Protein AF-A0A8D8BUF4-F1 (afdb_monomer_lite)

InterPro domains:
  IPR036511 Queuine tRNA-ribosyltransferase-like [G3DSA:3.20.20.105] (59-99)
  IPR036511 Queuine tRNA-ribosyltransferase-like [SSF51713] (64-99)

Sequence (99 aa):
NVNLFSFGRAAVFSLIRVILQPVSTRMRAPRSLPSFKQFLRRMSSTSTAEQPATTTATTGPPLQYRVLAKCSRTKARVGVMSLRHSDVDTPVFMPVGTQ

Foldseek 3Di:
DDDPPPDPPPVVVVVVVVVPDPPPPPPPDPDPDQPVVNVVVVVVPPPPPPPPPPVPVPPDDQWDKAWPDADPPDRDTWTWIDHPVGIDTPPDDDDDPDD

Structure (mmCIF, N/CA/C/O backbone):
data_AF-A0A8D8BUF4-F1
#
_entry.id   AF-A0A8D8BUF4-F1
#
loop_
_atom_site.group_PDB
_atom_site.id
_atom_site.type_symbol
_atom_site.label_atom_id
_atom_site.label_alt_id
_atom_site.label_comp_id
_atom_site.label_asym_id
_atom_site.label_entity_id
_atom_site.label_seq_id
_atom_site.pdbx_PDB_ins_code
_atom_site.Cartn_x
_atom_site.Cartn_y
_atom_site.Cartn_z
_atom_site.occupancy
_atom_site.B_iso_or_equiv
_atom_site.auth_seq_id
_atom_site.auth_comp_id
_atom_site.auth_asym_id
_atom_site.auth_atom_id
_atom_site.pdbx_PDB_model_num
ATOM 1 N N . ASN A 1 1 ? -79.279 35.118 6.871 1.00 54.53 1 ASN A N 1
ATOM 2 C CA . ASN A 1 1 ? -79.742 33.876 6.216 1.00 54.53 1 ASN A CA 1
ATOM 3 C C . ASN A 1 1 ? -79.803 34.175 4.724 1.00 54.53 1 ASN A C 1
ATOM 5 O O . ASN A 1 1 ? -80.764 34.775 4.284 1.00 54.53 1 ASN A O 1
ATOM 9 N N . VAL A 1 2 ? -78.684 34.202 4.013 1.00 53.53 2 VAL A N 1
ATOM 10 C CA . VAL A 1 2 ? -77.886 33.099 3.455 1.00 53.53 2 VAL A CA 1
ATOM 11 C C . VAL A 1 2 ? -76.492 33.669 3.160 1.00 53.53 2 VAL A C 1
ATOM 13 O O . VAL A 1 2 ? -76.438 34.804 2.709 1.00 53.53 2 VAL A O 1
ATOM 16 N N . ASN A 1 3 ? -75.408 32.940 3.470 1.00 47.72 3 ASN A N 1
ATOM 17 C CA . ASN A 1 3 ? -74.041 33.063 2.897 1.00 47.72 3 ASN A CA 1
ATOM 18 C C . ASN A 1 3 ? -72.954 32.566 3.870 1.00 47.72 3 ASN A C 1
ATOM 20 O O . ASN A 1 3 ? -72.027 33.290 4.213 1.00 47.72 3 ASN A O 1
ATOM 24 N N . LEU A 1 4 ? -73.040 31.303 4.305 1.00 48.50 4 LEU A N 1
ATOM 25 C CA . LEU A 1 4 ? -71.897 30.618 4.937 1.00 48.50 4 LEU A CA 1
ATOM 26 C C . LEU A 1 4 ? -71.611 29.241 4.310 1.00 48.50 4 LEU A C 1
ATOM 28 O O . LEU A 1 4 ? -70.813 28.463 4.816 1.00 48.50 4 LEU A O 1
ATOM 32 N N . PHE A 1 5 ? -72.241 28.937 3.170 1.00 48.53 5 PHE A N 1
ATOM 33 C CA . PHE A 1 5 ? -72.250 27.597 2.573 1.00 48.53 5 PHE A CA 1
ATOM 34 C C . PHE A 1 5 ? -71.387 27.455 1.307 1.00 48.53 5 PHE A C 1
ATOM 36 O O . PHE A 1 5 ? -71.621 26.558 0.503 1.00 48.53 5 PHE A O 1
ATOM 43 N N . SER A 1 6 ? -70.387 28.325 1.109 1.00 54.53 6 SER A N 1
ATOM 44 C CA . SER A 1 6 ? -69.632 28.388 -0.158 1.00 54.53 6 SER A CA 1
ATOM 45 C C . SER A 1 6 ? -68.102 28.307 -0.037 1.00 54.53 6 SER A C 1
ATOM 47 O O . SER A 1 6 ? -67.414 28.569 -1.018 1.00 54.53 6 SER A O 1
ATOM 49 N N . PHE A 1 7 ? -67.538 27.926 1.116 1.00 50.03 7 PHE A N 1
ATOM 50 C CA . PHE A 1 7 ? -66.070 27.813 1.253 1.00 50.03 7 PHE A CA 1
ATOM 51 C C . PHE A 1 7 ? -65.556 26.404 1.597 1.00 50.03 7 PHE A C 1
ATOM 53 O O . PHE A 1 7 ? -64.410 26.078 1.304 1.00 50.03 7 PHE A O 1
ATOM 60 N N . GLY A 1 8 ? -66.401 25.518 2.137 1.00 49.69 8 GLY A N 1
ATOM 61 C CA . GLY A 1 8 ? -65.967 24.194 2.612 1.00 49.69 8 GLY A CA 1
ATOM 62 C C . GLY A 1 8 ? -65.902 23.078 1.559 1.00 49.69 8 GLY A C 1
ATOM 63 O O . GLY A 1 8 ? -65.246 22.066 1.786 1.00 49.69 8 GLY A O 1
ATOM 64 N N . ARG A 1 9 ? -66.561 23.222 0.399 1.00 53.69 9 ARG A N 1
ATOM 65 C CA . ARG A 1 9 ? -66.640 22.135 -0.603 1.00 53.69 9 ARG A CA 1
ATOM 66 C C . ARG A 1 9 ? -65.474 22.112 -1.593 1.00 53.69 9 ARG A C 1
ATOM 68 O O . ARG A 1 9 ? -65.202 21.060 -2.154 1.00 53.69 9 ARG A O 1
ATOM 75 N N . ALA A 1 10 ? -64.759 23.220 -1.790 1.00 52.88 10 ALA A N 1
ATOM 76 C CA . ALA A 1 10 ? -63.661 23.271 -2.759 1.00 52.88 10 ALA A CA 1
ATOM 77 C C . ALA A 1 10 ? -62.366 22.611 -2.239 1.00 52.88 10 ALA A C 1
ATOM 79 O O . ALA A 1 10 ? -61.643 21.976 -3.003 1.00 52.88 10 ALA A O 1
ATOM 80 N N . ALA A 1 11 ? -62.092 22.699 -0.932 1.00 54.47 11 ALA A N 1
ATOM 81 C CA . ALA A 1 11 ? -60.845 22.195 -0.349 1.00 54.47 11 ALA A CA 1
ATOM 82 C C . ALA A 1 11 ? -60.813 20.662 -0.192 1.00 54.47 11 ALA A C 1
ATOM 84 O O . ALA A 1 11 ? -59.773 20.039 -0.401 1.00 54.47 11 ALA A O 1
ATOM 85 N N . VAL A 1 12 ? -61.955 20.029 0.102 1.00 55.97 12 VAL A N 1
ATOM 86 C CA . VAL A 1 12 ? -62.034 18.567 0.295 1.00 55.97 12 VAL A CA 1
ATOM 87 C C . VAL A 1 12 ? -61.870 17.811 -1.031 1.00 55.97 12 VAL A C 1
ATOM 89 O O . VAL A 1 12 ? -61.250 16.752 -1.073 1.00 55.97 12 VAL A O 1
ATOM 92 N N . PHE A 1 13 ? -62.335 18.387 -2.144 1.00 52.16 13 PHE A N 1
ATOM 93 C CA . PHE A 1 13 ? -62.168 17.788 -3.473 1.00 52.16 13 PHE A CA 1
ATOM 94 C C . PHE A 1 13 ? -60.727 17.865 -4.006 1.00 52.16 13 PHE A C 1
ATOM 96 O O . PHE A 1 13 ? -60.335 17.017 -4.808 1.00 52.16 13 PHE A O 1
ATOM 103 N N . SER A 1 14 ? -59.920 18.825 -3.537 1.00 54.22 14 SER A N 1
ATOM 104 C CA . SER A 1 14 ? -58.499 18.925 -3.904 1.00 54.22 14 SER A CA 1
ATOM 105 C C . SER A 1 14 ? -57.651 17.855 -3.201 1.00 54.22 14 SER A C 1
ATOM 107 O O . SER A 1 14 ? -56.791 17.234 -3.824 1.00 54.22 14 SER A O 1
ATOM 109 N N . LEU A 1 15 ? -57.960 17.539 -1.935 1.00 55.25 15 LEU A N 1
ATOM 110 C CA . LEU A 1 15 ? -57.225 16.522 -1.171 1.00 55.25 15 LEU A CA 1
ATOM 111 C C . LEU A 1 15 ? -57.468 15.090 -1.688 1.00 55.25 15 LEU A C 1
ATOM 113 O O . LEU A 1 15 ? -56.556 14.267 -1.690 1.00 55.25 15 LEU A O 1
ATOM 117 N N . ILE A 1 16 ? -58.671 14.795 -2.196 1.00 55.19 16 ILE A N 1
ATOM 118 C CA . ILE A 1 16 ? -59.012 13.465 -2.737 1.00 55.19 16 ILE A CA 1
ATOM 119 C C . ILE A 1 16 ? -58.305 13.195 -4.082 1.00 55.19 16 ILE A C 1
ATOM 121 O O . ILE A 1 16 ? -57.976 12.051 -4.394 1.00 55.19 16 ILE A O 1
ATOM 125 N N . ARG A 1 17 ? -57.989 14.235 -4.867 1.00 52.59 17 ARG A N 1
ATOM 126 C CA . ARG A 1 17 ? -57.261 14.109 -6.146 1.00 52.59 17 ARG A CA 1
ATOM 127 C C . ARG A 1 17 ? -55.752 13.871 -5.991 1.00 52.59 17 ARG A C 1
ATOM 129 O O . ARG A 1 17 ? -55.132 13.453 -6.963 1.00 52.59 17 ARG A O 1
ATOM 136 N N . VAL A 1 18 ? -55.168 14.083 -4.807 1.00 55.81 18 VAL A N 1
ATOM 137 C CA . VAL A 1 18 ? -53.740 13.803 -4.541 1.00 55.81 18 VAL A CA 1
ATOM 138 C C . VAL A 1 18 ? -53.495 12.324 -4.205 1.00 55.81 18 VAL A C 1
ATOM 140 O O . VAL A 1 18 ? -52.410 11.812 -4.460 1.00 55.81 18 VAL A O 1
ATOM 143 N N . ILE A 1 19 ? -54.504 11.604 -3.704 1.00 55.88 19 ILE A N 1
ATOM 144 C CA . ILE A 1 19 ? -54.340 10.215 -3.234 1.00 55.88 19 ILE A CA 1
ATOM 145 C C . ILE A 1 19 ? -54.580 9.180 -4.354 1.00 55.88 19 ILE A C 1
ATOM 147 O O . ILE A 1 19 ? -54.081 8.062 -4.273 1.00 55.88 19 ILE A O 1
ATOM 151 N N . LEU A 1 20 ? -55.260 9.548 -5.448 1.00 52.34 20 LEU A N 1
ATOM 152 C CA . LEU A 1 20 ? -55.421 8.703 -6.643 1.00 52.34 20 LEU A CA 1
ATOM 153 C C . LEU A 1 20 ? -54.500 9.140 -7.793 1.00 52.34 20 LEU A C 1
ATOM 155 O O . LEU A 1 20 ? -54.951 9.394 -8.911 1.00 52.34 20 LEU A O 1
ATOM 159 N N . GLN A 1 21 ? -53.192 9.207 -7.550 1.00 52.91 21 GLN A N 1
ATOM 160 C CA . GLN A 1 21 ? -52.252 9.116 -8.666 1.00 52.91 21 GLN A CA 1
ATOM 161 C C . GLN A 1 21 ? -52.150 7.643 -9.091 1.00 52.91 21 GLN A C 1
ATOM 163 O O . GLN A 1 21 ? -51.736 6.808 -8.283 1.00 52.91 21 GLN A O 1
ATOM 168 N N . PRO A 1 22 ? -52.537 7.282 -10.329 1.00 49.22 22 PRO A N 1
ATOM 169 C CA . PRO A 1 22 ? -52.344 5.933 -10.820 1.00 49.22 22 PRO A CA 1
ATOM 170 C C . PRO A 1 22 ? -50.844 5.658 -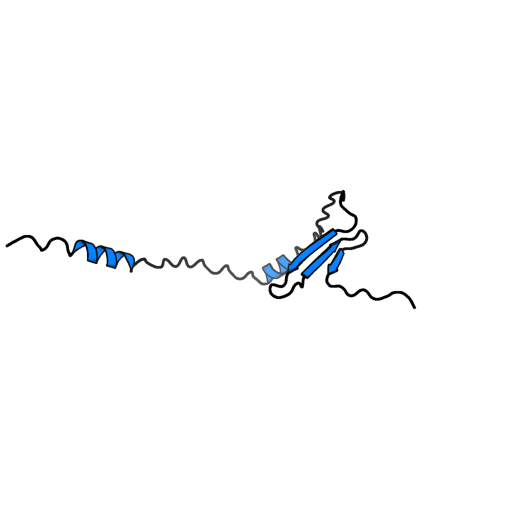10.897 1.00 49.22 22 PRO A C 1
ATOM 172 O O . PRO A 1 22 ? -50.109 6.286 -11.662 1.00 49.22 22 PRO A O 1
ATOM 175 N N . VAL A 1 23 ? -50.411 4.692 -10.091 1.00 58.56 23 VAL A N 1
ATOM 176 C CA . VAL A 1 23 ? -49.161 3.951 -10.242 1.00 58.56 23 VAL A CA 1
ATOM 177 C C . VAL A 1 23 ? -49.144 3.373 -11.659 1.00 58.56 23 VAL A C 1
ATOM 179 O O . VAL A 1 23 ? -49.637 2.279 -11.925 1.00 58.56 23 VAL A O 1
ATOM 182 N N . SER A 1 24 ? -48.620 4.154 -12.604 1.00 47.06 24 SER A N 1
ATOM 183 C CA . SER A 1 24 ? -48.342 3.710 -13.963 1.00 47.06 24 SER A CA 1
ATOM 184 C C . SER A 1 24 ? -47.073 2.872 -13.907 1.00 47.06 24 SER A C 1
ATOM 186 O O . SER A 1 24 ? -45.944 3.338 -14.071 1.00 47.06 24 SER A O 1
ATOM 188 N N . THR A 1 25 ? -47.285 1.603 -13.585 1.00 53.41 25 THR A N 1
ATOM 189 C CA . THR A 1 25 ? -46.357 0.506 -13.805 1.00 53.41 25 THR A CA 1
ATOM 190 C C . THR A 1 25 ? -46.024 0.463 -15.294 1.00 53.41 25 THR A C 1
ATOM 192 O O . THR A 1 25 ? -46.653 -0.235 -16.085 1.00 53.41 25 THR A O 1
ATOM 195 N N . ARG A 1 26 ? -44.970 1.180 -15.705 1.00 47.88 26 ARG A N 1
ATOM 196 C CA . ARG A 1 26 ? -44.204 0.776 -16.888 1.00 47.88 26 ARG A CA 1
ATOM 197 C C . ARG A 1 26 ? -43.574 -0.573 -16.556 1.00 47.88 26 ARG A C 1
ATOM 199 O O . ARG A 1 26 ? -42.420 -0.645 -16.139 1.00 47.88 26 ARG A O 1
ATOM 206 N N . MET A 1 27 ? -44.352 -1.639 -16.739 1.00 41.66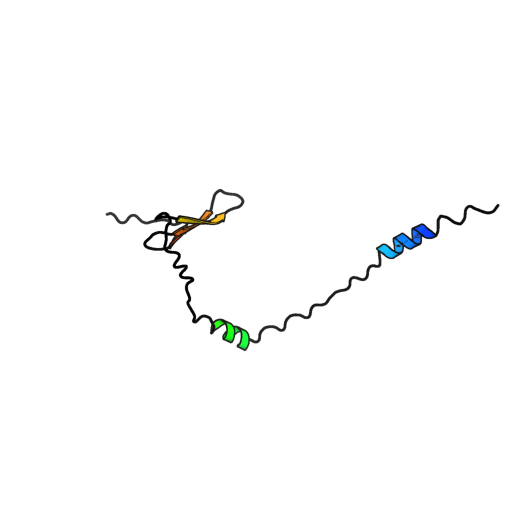 27 MET A N 1
ATOM 207 C CA . MET A 1 27 ? -43.838 -2.979 -16.963 1.00 41.66 27 MET A CA 1
ATOM 208 C C . MET A 1 27 ? -42.906 -2.893 -18.168 1.00 41.66 27 MET A C 1
ATOM 210 O O . MET A 1 27 ? -43.311 -2.968 -19.326 1.00 41.66 27 MET A O 1
ATOM 214 N N . ARG A 1 28 ? -41.628 -2.655 -17.892 1.00 50.81 28 ARG A N 1
ATOM 215 C CA . ARG A 1 28 ? -40.569 -2.874 -18.856 1.00 50.81 28 ARG A CA 1
ATOM 216 C C . ARG A 1 28 ? -40.438 -4.387 -18.936 1.00 50.81 28 ARG A C 1
ATOM 218 O O . ARG A 1 28 ? -40.040 -5.013 -17.958 1.00 50.81 28 ARG A O 1
ATOM 225 N N . ALA A 1 29 ? -40.860 -4.940 -20.070 1.00 55.78 29 ALA A N 1
ATOM 226 C CA . ALA A 1 29 ? -40.762 -6.357 -20.379 1.00 55.78 29 ALA A CA 1
ATOM 227 C C . ALA A 1 29 ? -39.411 -6.925 -19.899 1.00 55.78 29 ALA A C 1
ATOM 229 O O . ALA A 1 29 ? -38.379 -6.265 -20.102 1.00 55.78 29 ALA A O 1
ATOM 230 N N . PRO A 1 30 ? -39.386 -8.109 -19.259 1.00 58.88 30 PRO A N 1
ATOM 231 C CA . PRO A 1 30 ? -38.128 -8.755 -18.937 1.00 58.88 30 PRO A CA 1
ATOM 232 C C . PRO A 1 30 ? -37.375 -8.950 -20.249 1.00 58.88 30 PRO A C 1
ATOM 234 O O . PRO A 1 30 ? -37.889 -9.545 -21.196 1.00 58.88 30 PRO A O 1
ATOM 237 N N . ARG A 1 31 ? -36.166 -8.383 -20.324 1.00 59.56 31 ARG A N 1
ATOM 238 C CA . ARG A 1 31 ? -35.234 -8.656 -21.417 1.00 59.56 31 ARG A CA 1
ATOM 239 C C . ARG A 1 31 ? -35.141 -10.172 -21.523 1.00 59.56 31 ARG A C 1
ATOM 241 O O . ARG A 1 31 ? -34.734 -10.816 -20.558 1.00 59.56 31 ARG A O 1
ATOM 248 N N . SER A 1 32 ? -35.590 -10.703 -22.658 1.00 62.44 32 SER A N 1
ATOM 249 C CA . SER A 1 32 ? -35.482 -12.110 -23.027 1.00 62.44 32 SER A CA 1
ATOM 250 C C . SER A 1 32 ? -34.145 -12.652 -22.540 1.00 62.44 32 SER A C 1
ATOM 252 O O . SER A 1 32 ? -33.108 -12.046 -22.840 1.00 62.44 32 SER A O 1
ATOM 254 N N . LEU A 1 33 ? -34.170 -13.743 -21.769 1.00 62.62 33 LEU A N 1
ATOM 255 C CA . LEU A 1 33 ? -32.941 -14.391 -21.337 1.00 62.62 33 LEU A CA 1
ATOM 256 C C . LEU A 1 33 ? -32.069 -14.623 -22.578 1.00 62.62 33 LEU A C 1
ATOM 258 O O . LEU A 1 33 ? -32.576 -15.148 -23.576 1.00 62.62 33 LEU A O 1
ATOM 262 N N . PRO A 1 34 ? -30.792 -14.209 -22.564 1.00 60.19 34 PRO A N 1
ATOM 263 C CA . PRO A 1 34 ? -29.908 -14.522 -23.668 1.00 60.19 34 PRO A CA 1
ATOM 264 C C . PRO A 1 34 ? -29.883 -16.044 -23.801 1.00 60.19 34 PRO A C 1
ATOM 266 O O . PRO A 1 34 ? -29.617 -16.752 -22.830 1.00 60.19 34 PRO A O 1
ATOM 269 N N . SER A 1 35 ? -30.210 -16.551 -24.992 1.00 72.00 35 SER A N 1
ATOM 270 C CA . SER A 1 35 ? -30.116 -17.983 -25.285 1.00 72.00 35 SER A CA 1
ATOM 271 C C . SER A 1 35 ? -28.733 -18.485 -24.863 1.00 72.00 35 SER A C 1
ATOM 273 O O . SER A 1 35 ? -27.751 -17.754 -24.991 1.00 72.00 35 SER A O 1
ATOM 275 N N . PHE A 1 36 ? -28.613 -19.734 -24.413 1.00 68.31 36 PHE A N 1
ATOM 276 C CA . PHE A 1 36 ? -27.310 -20.345 -24.120 1.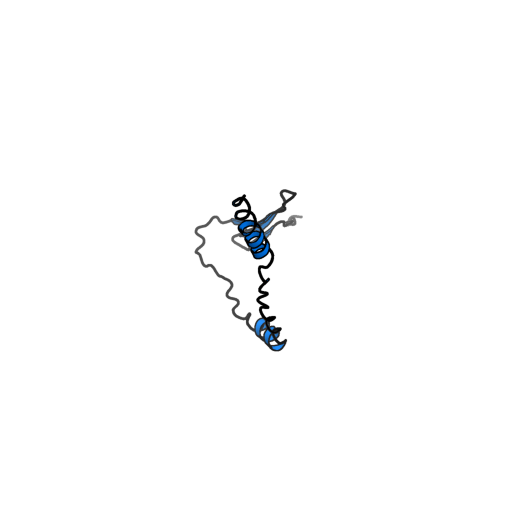00 68.31 36 PHE A CA 1
ATOM 277 C C . PHE A 1 36 ? -26.319 -20.179 -25.293 1.00 68.31 36 PHE A C 1
ATOM 279 O O . PHE A 1 36 ? -25.130 -19.947 -25.090 1.00 68.31 36 PHE A O 1
ATOM 286 N N . LYS A 1 37 ? -26.829 -20.137 -26.535 1.00 69.62 37 LYS A N 1
ATOM 287 C CA . LYS A 1 37 ? -26.050 -19.804 -27.740 1.00 69.62 37 LYS A CA 1
ATOM 288 C C . LYS A 1 37 ? -25.465 -18.382 -27.719 1.00 69.62 37 LYS A C 1
ATOM 290 O O . LYS A 1 37 ? -24.365 -18.163 -28.212 1.00 69.62 37 LYS A O 1
ATOM 295 N N . GLN A 1 38 ? -26.174 -17.417 -27.141 1.00 71.75 38 GLN A N 1
ATOM 296 C CA . GLN A 1 38 ? -25.730 -16.032 -26.965 1.00 71.75 38 GLN A CA 1
ATOM 297 C C . GLN A 1 38 ? -24.730 -15.881 -25.807 1.00 71.75 38 GLN A C 1
ATOM 299 O O . GLN A 1 38 ? -23.815 -15.068 -25.905 1.00 71.75 38 GLN A O 1
ATOM 304 N N . PHE A 1 39 ? -24.839 -16.705 -24.759 1.00 69.94 39 PHE A N 1
ATOM 305 C CA . PHE A 1 39 ? -23.817 -16.815 -23.712 1.00 69.94 39 PHE A CA 1
ATOM 306 C C . PHE A 1 39 ? -22.507 -17.410 -24.260 1.00 69.94 39 PHE A C 1
ATOM 308 O O . PHE A 1 39 ? -21.443 -16.816 -24.088 1.00 69.94 39 PHE A O 1
ATOM 315 N N . LEU A 1 40 ? -22.584 -18.506 -25.024 1.00 68.00 40 LEU A N 1
ATOM 316 C CA . LEU A 1 40 ? -21.420 -19.110 -25.688 1.00 68.00 40 LEU A CA 1
ATOM 317 C C . LEU A 1 40 ? -20.785 -18.185 -26.741 1.00 68.00 40 LEU A C 1
ATOM 319 O O . LEU A 1 40 ? -19.560 -18.135 -26.851 1.00 68.00 40 LEU A O 1
ATOM 323 N N . ARG A 1 41 ? -21.586 -17.394 -27.472 1.00 69.12 41 ARG A N 1
ATOM 324 C CA . ARG A 1 41 ? -21.079 -16.369 -28.405 1.00 69.12 41 ARG A CA 1
ATOM 325 C C . ARG A 1 41 ? -20.333 -15.237 -27.687 1.00 69.12 41 ARG A C 1
ATOM 327 O O . ARG A 1 41 ? -19.395 -14.682 -28.243 1.00 69.12 41 ARG A O 1
ATOM 334 N N . ARG A 1 42 ? -20.720 -14.906 -26.452 1.00 63.72 42 ARG A N 1
ATOM 335 C CA . ARG A 1 42 ? -20.032 -13.891 -25.639 1.00 63.72 42 ARG A CA 1
ATOM 336 C C . ARG A 1 42 ? -18.731 -14.406 -25.019 1.00 63.72 42 ARG A C 1
ATOM 338 O O . ARG A 1 42 ? -17.810 -13.620 -24.841 1.00 63.72 42 ARG A O 1
ATOM 345 N N . MET A 1 43 ? -18.634 -15.703 -24.721 1.00 62.25 43 MET A N 1
ATOM 346 C CA . MET A 1 43 ? -17.375 -16.306 -24.259 1.00 62.25 43 MET A CA 1
ATOM 347 C C . MET A 1 43 ? -16.353 -16.508 -25.385 1.00 62.25 43 MET A C 1
ATOM 349 O O . MET A 1 43 ? -15.160 -16.533 -25.119 1.00 62.25 43 MET A O 1
ATOM 353 N N . SER A 1 44 ? -16.790 -16.598 -26.643 1.00 60.88 44 SER A N 1
ATOM 354 C CA . SER A 1 44 ? -15.889 -16.730 -27.800 1.00 60.88 44 SER A CA 1
ATOM 355 C C . SER A 1 44 ? -15.361 -15.391 -28.338 1.00 60.88 44 SER A C 1
ATOM 357 O O . SER A 1 44 ? -14.490 -15.391 -29.199 1.00 60.88 44 SER A O 1
ATOM 359 N N . SER A 1 45 ? -15.827 -14.249 -27.817 1.00 53.69 45 SER A N 1
ATOM 360 C CA . SER A 1 45 ? -15.382 -12.910 -28.234 1.00 53.69 45 SER A CA 1
ATOM 361 C C . SER A 1 45 ? -14.323 -12.279 -27.316 1.00 53.69 45 SER A C 1
ATOM 363 O O . SER A 1 45 ? -14.175 -11.061 -27.307 1.00 53.69 45 SER A O 1
ATOM 365 N N . THR A 1 46 ? -13.575 -13.075 -26.547 1.00 52.53 46 THR A N 1
ATOM 366 C CA . THR A 1 46 ? -12.353 -12.629 -25.852 1.00 52.53 46 THR A CA 1
ATOM 367 C C . THR A 1 46 ? -11.114 -13.198 -26.544 1.00 52.53 46 THR A C 1
ATOM 369 O O . THR A 1 46 ? -10.319 -13.910 -25.942 1.00 52.53 46 THR A O 1
ATOM 372 N N . SER A 1 47 ? -10.956 -12.906 -27.834 1.00 51.06 47 SER A N 1
ATOM 373 C CA . SER A 1 47 ? -9.680 -13.072 -28.542 1.00 51.06 47 SER A CA 1
ATOM 374 C C . SER A 1 47 ? -9.320 -11.797 -29.304 1.00 51.06 47 SER A C 1
ATOM 376 O O . SER A 1 47 ? -8.939 -11.794 -30.469 1.00 51.06 47 SER A O 1
ATOM 378 N N . THR A 1 48 ? -9.435 -10.679 -28.607 1.00 37.50 48 THR A N 1
ATOM 379 C CA . THR A 1 48 ? -8.410 -9.651 -28.688 1.00 37.50 48 THR A CA 1
ATOM 380 C C . THR A 1 48 ? -8.051 -9.394 -27.241 1.00 37.50 48 THR A C 1
ATOM 382 O O . THR A 1 48 ? -8.680 -8.605 -26.544 1.00 37.50 48 THR A O 1
ATOM 385 N N . ALA A 1 49 ? -7.073 -10.159 -26.760 1.00 46.84 49 ALA A N 1
ATOM 386 C CA . ALA A 1 49 ? -6.220 -9.706 -25.680 1.00 46.84 49 ALA A CA 1
ATOM 387 C C . ALA A 1 49 ? -5.428 -8.505 -26.216 1.00 46.84 49 ALA A C 1
ATOM 389 O O . ALA A 1 49 ? -4.227 -8.569 -26.434 1.00 46.84 49 ALA A O 1
ATOM 390 N N . GLU A 1 50 ? -6.130 -7.406 -26.466 1.00 40.00 50 GLU A N 1
ATOM 391 C CA . GLU A 1 50 ? -5.552 -6.098 -26.288 1.00 40.00 50 GLU A CA 1
ATOM 392 C C . GLU A 1 50 ? -5.596 -5.939 -24.775 1.00 40.00 50 GLU A C 1
ATOM 394 O O . GLU A 1 50 ? -6.563 -5.460 -24.179 1.00 40.00 50 GLU A O 1
ATOM 399 N N . GLN A 1 51 ? -4.536 -6.441 -24.128 1.00 47.47 51 GLN A N 1
ATOM 400 C CA . GLN A 1 51 ? -4.035 -5.735 -22.963 1.00 47.47 51 GLN A CA 1
ATOM 401 C C . GLN A 1 51 ? -4.133 -4.260 -23.345 1.00 47.47 51 GLN A C 1
ATOM 403 O O . GLN A 1 51 ? -3.623 -3.911 -24.416 1.00 47.47 51 GLN A O 1
ATOM 408 N N . PRO A 1 52 ? -4.784 -3.397 -22.553 1.00 48.19 52 PRO A N 1
ATOM 409 C CA . PRO A 1 52 ? -4.528 -1.985 -22.683 1.00 48.19 52 PRO A CA 1
ATOM 410 C C . PRO A 1 52 ? -3.058 -1.824 -22.298 1.00 48.19 52 PRO A C 1
ATOM 412 O O . PRO A 1 52 ? -2.715 -1.517 -21.160 1.00 48.19 52 PRO A O 1
ATOM 415 N N 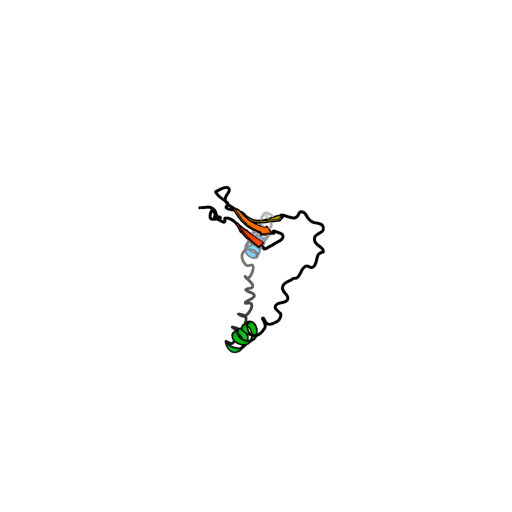. ALA A 1 53 ? -2.174 -2.070 -23.261 1.00 42.31 53 ALA A N 1
ATOM 416 C CA . ALA A 1 53 ? -0.920 -1.394 -23.379 1.00 42.31 53 ALA A CA 1
ATOM 417 C C . ALA A 1 53 ? -1.326 0.064 -23.558 1.00 42.31 53 ALA A C 1
ATOM 419 O O . ALA A 1 53 ? -1.361 0.620 -24.651 1.00 42.31 53 ALA A O 1
ATOM 420 N N . THR A 1 54 ? -1.665 0.705 -22.443 1.00 37.59 54 THR A N 1
ATOM 421 C CA . THR A 1 54 ? -1.303 2.089 -22.254 1.00 37.59 54 THR A CA 1
ATOM 422 C C . THR A 1 54 ? 0.215 2.097 -22.333 1.00 37.59 54 THR A C 1
ATOM 424 O O . THR A 1 54 ? 0.915 2.096 -21.326 1.00 37.59 54 THR A O 1
ATOM 427 N N . THR A 1 55 ? 0.737 2.096 -23.556 1.00 42.94 55 THR A N 1
ATOM 428 C CA . THR A 1 55 ? 2.079 2.546 -23.901 1.00 42.94 55 THR A CA 1
ATOM 429 C C . THR A 1 55 ? 2.094 4.067 -23.736 1.00 42.94 55 THR A C 1
ATOM 431 O O . THR A 1 55 ? 2.475 4.824 -24.619 1.00 42.94 55 THR A O 1
ATOM 434 N N . THR A 1 56 ? 1.634 4.555 -22.583 1.00 43.94 56 THR A N 1
ATOM 435 C CA . THR A 1 56 ? 2.049 5.847 -22.072 1.00 43.94 56 THR A CA 1
ATOM 436 C C . THR A 1 56 ? 3.499 5.631 -21.703 1.00 43.94 56 THR A C 1
ATOM 438 O O . THR A 1 56 ? 3.777 4.980 -20.698 1.00 43.94 56 THR A O 1
ATOM 441 N N . ALA A 1 57 ? 4.415 6.077 -22.561 1.00 54.34 57 ALA A N 1
ATOM 442 C CA . ALA A 1 57 ? 5.827 6.161 -22.230 1.00 54.34 57 ALA A CA 1
ATOM 443 C C . ALA A 1 57 ? 5.945 6.678 -20.786 1.00 54.34 57 ALA A C 1
ATOM 445 O O . ALA A 1 57 ? 5.492 7.781 -20.480 1.00 54.34 57 ALA A O 1
ATOM 446 N N . THR A 1 58 ? 6.412 5.816 -19.879 1.00 58.28 58 THR A N 1
ATOM 447 C CA . THR A 1 58 ? 6.316 6.023 -18.432 1.00 58.28 58 THR A CA 1
ATOM 448 C C . THR A 1 58 ? 7.297 7.109 -17.998 1.00 58.28 58 THR A C 1
ATOM 450 O O . THR A 1 58 ? 8.352 6.823 -17.437 1.00 58.28 58 THR A O 1
ATOM 453 N N . THR A 1 59 ? 6.949 8.377 -18.216 1.00 69.56 59 THR A N 1
ATOM 454 C CA . THR A 1 59 ? 7.539 9.540 -17.533 1.00 69.56 59 THR A CA 1
ATOM 455 C C . THR A 1 59 ? 6.961 9.617 -16.118 1.00 69.56 59 THR A C 1
ATOM 457 O O . THR A 1 59 ? 6.365 10.604 -15.703 1.00 69.56 59 THR A O 1
ATOM 460 N N . GLY A 1 60 ? 7.048 8.509 -15.389 1.00 78.31 60 GLY A N 1
ATOM 461 C CA . GLY A 1 60 ? 6.513 8.350 -14.047 1.00 78.31 60 GLY A CA 1
ATOM 462 C C . GLY A 1 60 ? 7.555 7.712 -13.138 1.00 78.31 60 GLY A C 1
ATOM 463 O O . GLY A 1 60 ? 8.514 7.096 -13.621 1.00 78.31 60 GLY A O 1
ATOM 464 N N . PRO A 1 61 ? 7.394 7.848 -11.816 1.00 89.69 61 PRO A N 1
ATOM 465 C CA . PRO A 1 61 ? 8.303 7.227 -10.871 1.00 89.69 61 PRO A CA 1
ATOM 466 C C . PRO A 1 61 ? 8.344 5.702 -11.085 1.00 89.69 61 PRO A C 1
ATOM 468 O O . PRO A 1 61 ? 7.350 5.104 -11.512 1.00 89.69 61 PRO A O 1
ATOM 471 N N . PRO A 1 62 ? 9.493 5.059 -10.806 1.00 89.81 62 PRO A N 1
ATOM 472 C CA . PRO A 1 62 ? 9.708 3.634 -11.064 1.00 89.81 62 PRO A CA 1
ATOM 473 C C . PRO A 1 62 ? 8.834 2.698 -10.217 1.00 89.81 62 PRO A C 1
ATOM 475 O O . PRO A 1 62 ? 8.697 1.532 -10.576 1.00 89.81 62 PRO A O 1
ATOM 478 N N . LEU A 1 63 ? 8.264 3.202 -9.122 1.00 94.44 63 LEU A N 1
ATOM 479 C CA . LEU A 1 63 ? 7.304 2.512 -8.270 1.00 94.44 63 LEU A CA 1
ATOM 480 C C . LEU A 1 63 ? 6.057 3.383 -8.158 1.00 94.44 63 LEU A C 1
ATOM 482 O O . LEU A 1 63 ? 6.146 4.557 -7.790 1.00 94.44 63 LEU A O 1
ATOM 486 N N . GLN A 1 64 ? 4.900 2.803 -8.456 1.00 95.50 64 GLN A N 1
ATOM 487 C CA . GLN A 1 64 ? 3.602 3.458 -8.315 1.00 95.50 64 GLN A CA 1
ATOM 488 C C . GLN A 1 64 ? 2.660 2.564 -7.517 1.00 95.50 64 GLN A C 1
ATOM 490 O O . GLN A 1 64 ? 2.623 1.354 -7.715 1.00 95.50 64 GLN A O 1
ATOM 495 N N . TYR A 1 65 ? 1.889 3.161 -6.611 1.00 96.19 65 TYR A N 1
ATOM 496 C CA . TYR A 1 65 ? 0.937 2.434 -5.778 1.00 96.19 65 TYR A CA 1
ATOM 497 C C . TYR A 1 65 ? -0.484 2.946 -5.997 1.00 96.19 65 TYR A C 1
ATOM 499 O O . TYR A 1 65 ? -0.759 4.134 -5.814 1.00 96.19 65 TYR A O 1
ATOM 507 N N . ARG A 1 66 ? -1.404 2.043 -6.348 1.00 96.38 66 ARG A N 1
ATOM 508 C CA . ARG A 1 66 ? -2.818 2.350 -6.581 1.00 96.38 66 ARG A CA 1
ATOM 509 C C . ARG A 1 66 ? -3.708 1.561 -5.627 1.00 96.38 66 ARG A C 1
ATOM 511 O O . ARG A 1 66 ? -3.707 0.336 -5.637 1.00 96.38 66 ARG A O 1
ATOM 518 N N . VAL A 1 67 ? -4.532 2.262 -4.848 1.00 97.69 67 VAL A N 1
ATOM 519 C CA . VAL A 1 67 ? -5.519 1.635 -3.952 1.00 97.69 67 VAL A CA 1
ATOM 520 C C . VAL A 1 67 ? -6.775 1.266 -4.741 1.00 97.69 67 VAL A C 1
ATOM 522 O O . VAL A 1 67 ? -7.402 2.145 -5.326 1.00 97.69 67 VAL A O 1
ATOM 525 N N . LEU A 1 68 ? -7.159 -0.012 -4.722 1.00 97.31 68 LEU A N 1
ATOM 526 C CA . LEU A 1 68 ? -8.384 -0.517 -5.350 1.00 97.31 68 LEU A CA 1
ATOM 527 C C . LEU A 1 68 ? -9.582 -0.432 -4.400 1.00 97.31 68 LEU A C 1
ATOM 529 O O . LEU A 1 68 ? -10.660 0.007 -4.788 1.00 97.31 68 LEU A O 1
ATOM 533 N N . ALA A 1 69 ? -9.386 -0.830 -3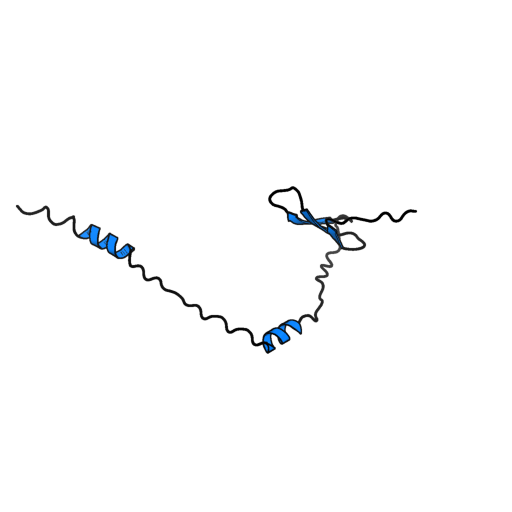.143 1.00 97.25 69 ALA A N 1
ATOM 534 C CA . ALA A 1 69 ? -10.433 -0.836 -2.131 1.00 97.25 69 ALA A CA 1
ATOM 535 C C . ALA A 1 69 ? -9.869 -0.527 -0.740 1.00 97.25 69 ALA A C 1
ATOM 537 O O . ALA A 1 69 ? -8.700 -0.785 -0.437 1.00 97.25 69 ALA A O 1
ATOM 538 N N . LYS A 1 70 ? -10.721 0.032 0.121 1.00 98.19 70 LYS A N 1
ATOM 539 C CA . LYS A 1 70 ? -10.414 0.342 1.523 1.00 98.19 70 LYS A CA 1
ATOM 540 C C . LYS A 1 70 ? -11.479 -0.290 2.410 1.00 98.19 70 LYS A C 1
ATOM 542 O O . LYS A 1 70 ? -12.659 -0.257 2.068 1.00 98.19 70 LYS A O 1
ATOM 547 N N . CYS A 1 71 ? -11.072 -0.838 3.550 1.00 97.38 71 CYS A N 1
ATOM 548 C CA . CYS A 1 71 ? 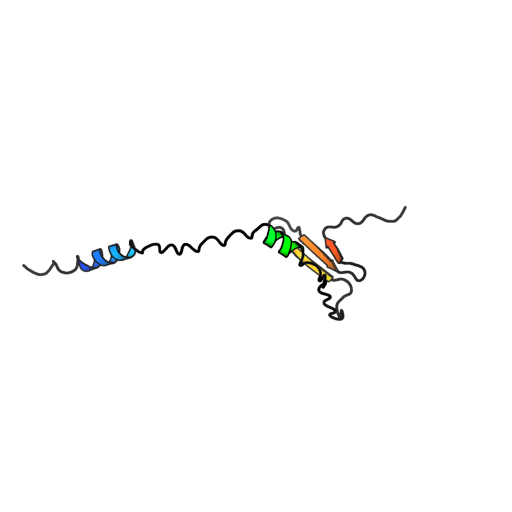-12.025 -1.255 4.571 1.00 97.38 71 CYS A CA 1
ATOM 549 C C . CYS A 1 71 ? -12.701 -0.019 5.190 1.00 97.38 71 CYS A C 1
ATOM 551 O O . CYS A 1 71 ? -12.056 1.007 5.395 1.00 97.38 71 CYS A O 1
ATOM 553 N N . SER A 1 72 ? -13.997 -0.110 5.496 1.00 97.75 72 SER A N 1
ATOM 554 C CA . SER A 1 72 ? -14.751 0.965 6.160 1.00 97.75 72 SER A CA 1
ATOM 555 C C . SER A 1 72 ? -14.532 1.016 7.673 1.00 97.75 72 SER A C 1
ATOM 557 O O . SER A 1 72 ? -14.779 2.046 8.292 1.00 97.75 72 SER A O 1
ATOM 559 N N . ARG A 1 73 ? -14.084 -0.095 8.273 1.00 98.00 73 ARG A N 1
ATOM 560 C CA . ARG A 1 73 ? -13.889 -0.233 9.724 1.00 98.00 73 ARG A CA 1
ATOM 561 C C . ARG A 1 73 ? -12.429 -0.105 10.143 1.00 98.00 73 ARG A C 1
ATOM 563 O O . ARG A 1 73 ? -12.132 0.549 11.135 1.00 98.00 73 ARG A O 1
ATOM 570 N N . THR A 1 74 ? -11.518 -0.741 9.410 1.00 97.69 74 THR A N 1
ATOM 571 C CA . THR A 1 74 ? -10.078 -0.735 9.709 1.00 97.69 74 THR A CA 1
ATOM 572 C C . THR A 1 74 ? -9.308 0.073 8.666 1.00 97.69 74 THR A C 1
ATOM 574 O O . THR A 1 74 ? -9.851 0.487 7.647 1.00 97.69 74 THR A O 1
ATOM 577 N N . LYS A 1 75 ? -8.001 0.265 8.880 1.00 96.94 75 LYS A N 1
ATOM 578 C CA . LYS A 1 75 ? -7.111 0.916 7.902 1.00 96.94 75 LYS A CA 1
ATOM 579 C C . LYS A 1 75 ? -6.649 -0.022 6.774 1.00 96.94 75 LYS A C 1
ATOM 581 O O . LYS A 1 75 ? -5.763 0.365 6.014 1.00 96.94 75 LYS A O 1
ATOM 586 N N . ALA A 1 76 ? -7.214 -1.227 6.666 1.00 97.19 76 ALA A N 1
ATOM 587 C CA . ALA A 1 76 ? -6.830 -2.210 5.657 1.00 97.19 76 ALA A CA 1
ATOM 588 C C . ALA A 1 76 ? -7.122 -1.708 4.234 1.00 97.19 76 ALA A C 1
ATOM 590 O O . ALA A 1 76 ? -8.151 -1.072 3.974 1.00 97.19 76 ALA A O 1
ATOM 591 N N . ARG A 1 77 ? -6.202 -2.001 3.313 1.00 97.75 77 ARG A N 1
ATOM 592 C CA . ARG A 1 77 ? -6.273 -1.597 1.907 1.00 97.75 77 ARG A CA 1
ATOM 593 C C . ARG A 1 77 ? -5.876 -2.760 1.023 1.00 97.75 77 ARG A C 1
ATOM 595 O O . ARG A 1 77 ? -4.974 -3.515 1.371 1.00 97.75 77 ARG A O 1
ATOM 602 N N . VAL A 1 78 ? -6.542 -2.839 -0.118 1.00 97.69 78 VAL A N 1
ATOM 603 C CA . VAL A 1 78 ? -6.162 -3.707 -1.227 1.00 97.69 78 VAL A CA 1
ATOM 604 C C . VAL A 1 78 ? -5.773 -2.798 -2.379 1.00 97.69 78 VAL A C 1
ATOM 606 O O . VAL A 1 78 ? -6.463 -1.812 -2.661 1.00 97.69 78 VAL A O 1
ATOM 609 N N . GLY A 1 79 ? -4.648 -3.084 -3.013 1.00 97.38 79 GLY A N 1
ATOM 610 C CA . GLY A 1 79 ? -4.093 -2.233 -4.056 1.00 97.38 79 GLY A CA 1
ATOM 611 C C . GLY A 1 79 ? -3.117 -2.972 -4.950 1.00 97.38 79 GLY A C 1
ATOM 612 O O . GLY A 1 79 ? -2.705 -4.079 -4.625 1.00 97.38 79 GLY A O 1
ATOM 613 N N . VAL A 1 80 ? -2.725 -2.325 -6.039 1.00 97.56 80 VAL A N 1
ATOM 614 C CA . VAL A 1 80 ? -1.706 -2.819 -6.969 1.00 97.56 80 VAL A CA 1
ATOM 615 C C . VAL A 1 80 ? -0.483 -1.922 -6.854 1.00 97.56 80 VAL A C 1
ATOM 617 O O . VAL A 1 80 ? -0.601 -0.692 -6.884 1.00 97.56 80 VAL A O 1
ATOM 620 N N . MET A 1 81 ? 0.680 -2.540 -6.694 1.00 96.31 81 MET A N 1
ATOM 621 C CA . MET A 1 81 ? 1.977 -1.884 -6.741 1.00 96.31 81 MET A CA 1
ATOM 622 C C . MET A 1 81 ? 2.628 -2.187 -8.089 1.00 96.31 81 MET A C 1
ATOM 624 O O . MET A 1 81 ? 3.058 -3.310 -8.335 1.00 96.31 81 MET A O 1
ATOM 628 N N . SER A 1 82 ? 2.689 -1.180 -8.954 1.00 95.38 82 SER A N 1
ATOM 629 C CA . SER A 1 82 ? 3.318 -1.277 -10.267 1.00 95.38 82 SER A CA 1
ATOM 630 C C . SER A 1 82 ? 4.811 -1.008 -10.144 1.00 95.38 82 SER A C 1
ATOM 632 O O . SER A 1 82 ? 5.231 0.100 -9.786 1.00 95.38 82 SER A O 1
ATOM 634 N N . LEU A 1 83 ? 5.608 -2.039 -10.418 1.00 93.44 83 LEU A N 1
ATOM 635 C CA . LEU A 1 83 ? 7.064 -1.987 -10.482 1.00 93.44 83 LEU A CA 1
ATOM 636 C C . LEU A 1 83 ? 7.519 -2.100 -11.942 1.00 93.44 83 LEU A C 1
ATOM 638 O O . LEU A 1 83 ? 6.759 -2.470 -12.829 1.00 93.44 83 LEU A O 1
ATOM 642 N N . ARG A 1 84 ? 8.805 -1.843 -12.196 1.00 93.12 84 ARG A N 1
ATOM 643 C CA . ARG A 1 84 ? 9.407 -2.025 -13.531 1.00 93.12 84 ARG A CA 1
ATOM 644 C C . ARG A 1 84 ? 9.329 -3.463 -14.058 1.00 93.12 84 ARG A C 1
ATOM 646 O O . ARG A 1 84 ? 9.355 -3.652 -15.266 1.00 93.12 84 ARG A O 1
ATOM 653 N N . HIS A 1 85 ? 9.283 -4.444 -13.158 1.00 92.31 85 HIS A N 1
ATOM 654 C CA . HIS A 1 85 ? 9.338 -5.867 -13.499 1.00 92.31 85 HIS A CA 1
ATOM 655 C C . HIS A 1 85 ? 7.948 -6.485 -13.647 1.00 92.31 85 HIS A C 1
ATOM 657 O O . HIS A 1 85 ? 7.729 -7.311 -14.527 1.00 92.31 85 HIS A O 1
ATOM 663 N N . SER A 1 86 ? 7.019 -6.096 -12.778 1.00 92.44 86 SER A N 1
ATOM 664 C CA . SER A 1 86 ? 5.660 -6.620 -12.759 1.00 92.44 86 SER A CA 1
ATOM 665 C C . SER A 1 86 ? 4.765 -5.774 -11.860 1.00 92.44 86 SER A C 1
ATOM 667 O O . SER A 1 86 ? 5.233 -5.018 -11.002 1.00 92.44 86 SER A O 1
ATOM 669 N N . ASP A 1 87 ? 3.463 -5.949 -12.045 1.00 95.62 87 ASP A N 1
ATOM 670 C CA . ASP A 1 87 ? 2.465 -5.526 -11.076 1.00 95.62 87 ASP A CA 1
ATOM 671 C C . ASP A 1 87 ? 2.373 -6.558 -9.945 1.00 95.62 87 ASP A C 1
ATOM 673 O O . ASP A 1 87 ? 2.382 -7.768 -10.183 1.00 95.62 87 ASP A O 1
ATOM 677 N N . VAL A 1 88 ? 2.297 -6.073 -8.706 1.00 96.31 88 VAL A N 1
ATOM 678 C CA . VAL A 1 88 ? 2.193 -6.898 -7.498 1.00 96.31 88 VAL A CA 1
ATOM 679 C C . VAL A 1 88 ? 0.937 -6.512 -6.726 1.00 96.31 88 VAL A C 1
ATOM 681 O O . VAL A 1 88 ? 0.760 -5.350 -6.348 1.00 96.31 88 VAL A O 1
ATOM 684 N N . ASP A 1 89 ? 0.077 -7.489 -6.451 1.00 96.94 89 ASP A N 1
ATOM 685 C CA . ASP A 1 89 ? -1.110 -7.288 -5.622 1.00 96.94 89 ASP A CA 1
ATOM 686 C C . ASP A 1 89 ? -0.729 -7.144 -4.146 1.00 96.94 89 ASP A C 1
ATOM 688 O O . ASP A 1 89 ? 0.081 -7.890 -3.608 1.00 96.94 89 ASP A O 1
ATOM 692 N N . THR A 1 90 ? -1.331 -6.175 -3.465 1.00 96.75 90 THR A N 1
ATOM 693 C CA . THR A 1 90 ? -1.135 -5.908 -2.035 1.00 96.75 90 THR A CA 1
ATOM 694 C C . THR A 1 90 ? -2.454 -6.112 -1.285 1.00 96.75 90 THR A C 1
ATOM 696 O O . THR A 1 90 ? -3.501 -5.690 -1.793 1.00 96.75 90 THR A O 1
ATOM 699 N N . PRO A 1 91 ? -2.448 -6.698 -0.071 1.00 95.75 91 PRO A N 1
ATOM 700 C CA . PRO A 1 91 ? -1.285 -7.048 0.756 1.00 95.75 91 PRO A CA 1
ATOM 701 C C . PRO A 1 91 ? -0.591 -8.350 0.316 1.00 95.75 91 PRO A C 1
ATOM 703 O O . PRO A 1 91 ? -1.251 -9.365 0.125 1.00 95.75 91 PRO A O 1
ATOM 706 N N . VAL A 1 92 ? 0.742 -8.332 0.211 1.00 96.62 92 VAL A N 1
ATOM 707 C CA . VAL A 1 92 ? 1.563 -9.514 -0.100 1.00 96.62 92 VAL A CA 1
ATOM 708 C C . VAL A 1 92 ? 2.541 -9.785 1.036 1.00 96.62 92 VAL A C 1
ATOM 710 O O . VAL A 1 92 ? 3.104 -8.856 1.615 1.00 96.62 92 VAL A O 1
ATOM 713 N N . PHE A 1 93 ? 2.748 -11.061 1.348 1.00 96.31 93 PHE A N 1
ATOM 714 C CA . PHE A 1 93 ? 3.834 -11.506 2.210 1.00 96.31 93 PHE A CA 1
ATOM 715 C C . PHE A 1 93 ? 4.993 -11.960 1.323 1.00 96.31 93 PHE A C 1
ATOM 717 O O . PHE A 1 93 ? 4.850 -12.933 0.583 1.00 96.31 93 PHE A O 1
ATOM 724 N N . MET A 1 94 ? 6.118 -11.243 1.355 1.00 96.31 94 MET A N 1
ATOM 725 C CA . MET A 1 94 ? 7.299 -11.648 0.593 1.00 96.31 94 MET A CA 1
ATOM 726 C C . MET A 1 94 ? 8.167 -12.605 1.419 1.00 96.31 94 MET A C 1
ATOM 728 O O . MET A 1 94 ? 8.568 -12.235 2.525 1.00 96.31 94 MET A O 1
ATOM 732 N N . PRO A 1 95 ? 8.485 -13.806 0.905 1.00 94.88 95 PRO A N 1
ATOM 733 C CA . PRO A 1 95 ? 9.416 -14.713 1.563 1.00 94.88 95 PRO A CA 1
ATOM 734 C C . PRO A 1 95 ? 10.849 -14.162 1.521 1.00 94.88 95 PRO A C 1
ATOM 736 O O . PRO A 1 95 ? 11.211 -13.399 0.623 1.00 94.88 95 PRO A O 1
ATOM 739 N N . VAL A 1 96 ? 11.680 -14.571 2.482 1.00 95.31 96 VAL A N 1
ATOM 740 C CA . VAL A 1 96 ? 13.108 -14.224 2.508 1.00 95.31 96 VAL A CA 1
ATOM 741 C C . VAL A 1 96 ? 13.882 -15.240 1.664 1.00 95.31 96 VAL A C 1
ATOM 743 O O . VAL A 1 96 ? 13.719 -16.442 1.845 1.00 95.31 96 VAL A O 1
ATOM 746 N N . GLY A 1 97 ? 14.703 -14.760 0.725 1.00 94.00 97 GLY A N 1
ATOM 747 C CA . GLY A 1 97 ? 15.461 -15.602 -0.213 1.00 94.00 97 GLY A CA 1
ATOM 748 C C . GLY A 1 97 ? 16.860 -16.018 0.256 1.00 94.00 97 GLY A C 1
ATOM 749 O O . GLY A 1 97 ? 17.605 -16.602 -0.524 1.00 94.00 97 GLY A O 1
ATOM 750 N N . THR A 1 98 ? 17.247 -15.685 1.487 1.00 91.56 98 THR A N 1
ATOM 751 C CA . THR A 1 98 ? 18.571 -15.984 2.053 1.00 91.56 98 THR A CA 1
ATOM 752 C C . THR A 1 98 ? 18.522 -17.231 2.937 1.00 91.56 98 THR A C 1
ATOM 754 O O . THR A 1 98 ? 17.504 -17.466 3.589 1.00 91.56 98 THR A O 1
ATOM 757 N N . GLN A 1 99 ? 19.623 -17.989 2.983 1.00 76.94 99 GLN A N 1
ATOM 758 C CA . GLN A 1 99 ? 19.854 -19.098 3.920 1.00 76.94 99 GLN A CA 1
ATOM 759 C C . GLN A 1 99 ? 20.954 -18.734 4.911 1.00 76.94 99 GLN A C 1
ATOM 761 O O . GLN A 1 99 ? 21.887 -18.014 4.486 1.00 76.94 99 GLN A O 1
#

Secondary structure (DSSP, 8-state):
---SSSSHHHHHHHHHHHH-------------PPPHHHHHHHHTT--------------S-S-EEEEEEE-SSSS-EEEEEE-SS-EEEES--PPP---

Organism: Culex pipiens (NCBI:txid7175)

pLDDT: mean 70.84, std 20.97, range [37.5, 98.19]

Radius of gyration: 32.45 Å; chains: 1; bounding box: 100×54×38 Å